Protein AF-A0A1I3R619-F1 (afdb_monomer)

pLDDT: mean 81.62, std 16.91, range [40.44, 96.38]

Nearest PDB structures (foldseek):
  3tpd-assembly1_A  TM=9.637E-01  e=4.105E-03  Escherichia coli
  3hzi-assembly1_A-2  TM=9.458E-01  e=6.462E-03  Escherichia coli K-12
  3dnt-assembly1_A  TM=9.522E-01  e=1.017E-02  Escherichia coli K-12
  3dnu-assembly1_A  TM=9.669E-01  e=1.601E-02  Escherichia coli K-12
  2wiu-assembly1_A  TM=9.226E-01  e=1.601E-02  Escherichia coli

Mean predicted aligned error: 8.03 Å

InterPro domains:
  IPR017508 HipA, N-terminal subdomain 1 [PF13657] (10-53)
  IPR017508 HipA, N-terminal subdomain 1 [TIGR03071] (10-53)

Solvent-accessible surface area (backbone atoms only — not comparable to full-atom values): 4172 Å² total; per-residue (Å²): 136,82,72,71,55,88,54,80,68,43,77,38,68,56,94,92,39,62,43,26,38,40,39,52,46,67,88,67,52,75,50,75,45,76,26,68,77,27,74,74,34,92,86,55,74,55,96,38,90,92,52,67,79,68,71,91,81,84,79,76,87,127

Secondary structure (DSSP, 8-state):
-PPPPSSPPEEEEETTEEEEEEEE-TTS-EEEEE-HHHHTSTT---SSTTS----TT-----

Structure (mmCIF, N/CA/C/O backbone):
data_AF-A0A1I3R619-F1
#
_entry.id   AF-A0A1I3R619-F1
#
loop_
_atom_site.group_PDB
_atom_site.id
_atom_site.type_symbol
_atom_site.label_atom_id
_atom_site.label_alt_id
_atom_site.label_comp_id
_atom_site.label_asym_id
_atom_site.label_entity_id
_atom_site.label_seq_id
_atom_site.pdbx_PDB_ins_code
_atom_site.Cartn_x
_atom_site.Cartn_y
_atom_site.Cartn_z
_atom_site.occupancy
_atom_site.B_iso_or_equiv
_atom_site.auth_seq_id
_atom_site.auth_comp_id
_atom_site.auth_asym_id
_atom_site.auth_atom_id
_atom_site.pdbx_PDB_model_num
ATOM 1 N N . MET A 1 1 ? -4.778 -12.203 26.334 1.00 42.34 1 MET A N 1
ATOM 2 C CA . MET A 1 1 ? -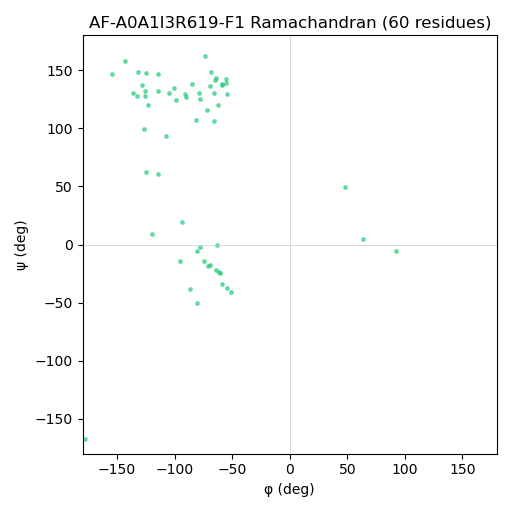5.883 -12.628 25.445 1.00 42.34 1 MET A CA 1
ATOM 3 C C . MET A 1 1 ? -6.058 -11.541 24.385 1.00 42.34 1 MET A C 1
ATOM 5 O O . MET A 1 1 ? -6.625 -10.500 24.680 1.00 42.34 1 MET A O 1
ATOM 9 N N . GLY A 1 2 ? -5.424 -11.692 23.217 1.00 66.25 2 GLY A N 1
ATOM 10 C CA . GLY A 1 2 ? -5.358 -10.634 22.199 1.00 66.25 2 GLY A CA 1
ATOM 11 C C . GLY A 1 2 ? -6.664 -10.523 21.416 1.00 66.25 2 GLY A C 1
ATOM 12 O O . GLY A 1 2 ? -7.150 -11.518 20.879 1.00 66.25 2 GLY A O 1
ATOM 13 N N . ARG A 1 3 ? -7.254 -9.326 21.372 1.00 68.12 3 ARG A N 1
ATOM 14 C CA . ARG A 1 3 ? -8.490 -9.053 20.629 1.00 68.12 3 ARG A CA 1
ATOM 15 C C . ARG A 1 3 ? -8.244 -9.299 19.139 1.00 68.12 3 ARG A C 1
ATOM 17 O O . ARG A 1 3 ? -7.380 -8.658 18.547 1.00 68.12 3 ARG A O 1
ATOM 24 N N . ARG A 1 4 ? -8.995 -10.231 18.539 1.00 67.25 4 ARG A N 1
ATOM 25 C CA . ARG A 1 4 ? -8.921 -10.497 17.095 1.00 67.25 4 ARG A CA 1
ATOM 26 C C . ARG A 1 4 ? -9.257 -9.211 16.320 1.00 67.25 4 ARG A C 1
ATOM 28 O O . ARG A 1 4 ? -10.183 -8.505 16.737 1.00 67.25 4 ARG A O 1
ATOM 35 N N . PRO A 1 5 ? -8.535 -8.890 15.231 1.00 64.62 5 PRO A N 1
ATOM 36 C CA . PRO A 1 5 ? -8.859 -7.742 14.392 1.00 64.62 5 PRO A CA 1
ATOM 37 C C . PRO A 1 5 ? -10.313 -7.837 13.929 1.00 64.62 5 PRO A C 1
ATOM 39 O O . PRO A 1 5 ? -10.743 -8.878 13.439 1.00 64.62 5 PRO A O 1
ATOM 42 N N . ALA A 1 6 ? -11.078 -6.762 14.115 1.00 69.62 6 ALA A N 1
ATOM 43 C CA . ALA A 1 6 ? -12.499 -6.744 13.769 1.00 69.62 6 ALA A CA 1
ATOM 44 C C . ALA A 1 6 ? -12.746 -6.662 12.251 1.00 69.62 6 ALA A C 1
ATOM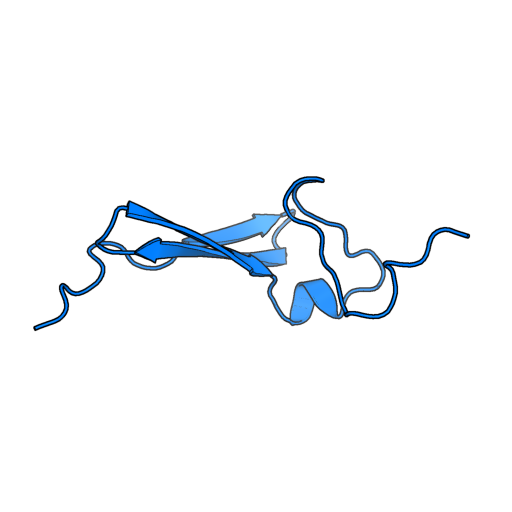 46 O O . ALA A 1 6 ? -13.863 -6.899 11.803 1.00 69.62 6 ALA A O 1
ATOM 47 N N . TYR A 1 7 ? -11.717 -6.328 11.467 1.00 74.06 7 TYR A N 1
ATOM 48 C CA . TYR A 1 7 ? -11.825 -6.077 10.034 1.00 74.06 7 TYR A CA 1
ATOM 49 C C . TYR A 1 7 ? -10.801 -6.904 9.267 1.00 74.06 7 TYR A C 1
ATOM 51 O O . TYR A 1 7 ? -9.638 -6.996 9.668 1.00 74.06 7 TYR A O 1
ATOM 59 N N . ALA A 1 8 ? -11.237 -7.482 8.149 1.00 83.44 8 ALA A N 1
ATOM 60 C CA . ALA A 1 8 ? -10.326 -8.097 7.199 1.00 83.44 8 ALA A CA 1
ATOM 61 C C . ALA A 1 8 ? -9.410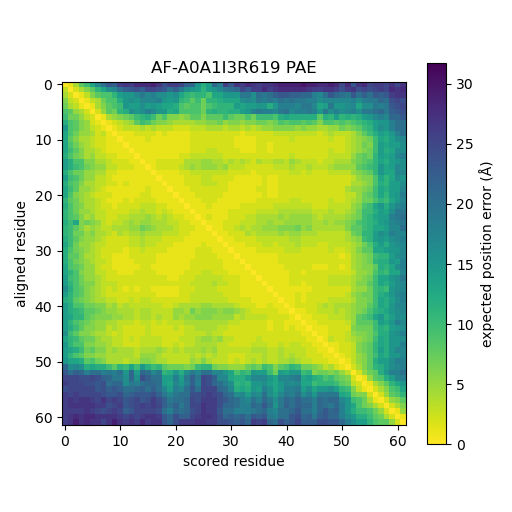 -7.015 6.590 1.00 83.44 8 ALA A C 1
ATOM 63 O O . ALA A 1 8 ? -9.887 -5.909 6.316 1.00 83.44 8 ALA A O 1
ATOM 64 N N . PRO A 1 9 ? -8.117 -7.307 6.360 1.00 91.06 9 PRO A N 1
ATOM 65 C CA . PRO A 1 9 ? -7.228 -6.390 5.656 1.00 91.06 9 PRO A CA 1
ATOM 66 C C . PRO A 1 9 ? -7.788 -6.007 4.281 1.00 91.06 9 PRO A C 1
ATOM 68 O O . PRO A 1 9 ? -8.305 -6.855 3.549 1.00 91.06 9 PRO A O 1
ATOM 71 N N . LEU A 1 10 ? -7.664 -4.733 3.915 1.00 95.38 10 LEU A N 1
ATOM 72 C CA . LEU A 1 10 ? -8.145 -4.212 2.641 1.00 95.38 10 LEU A CA 1
ATOM 73 C C . LEU A 1 10 ? -7.048 -4.321 1.588 1.00 95.38 10 LEU A C 1
ATOM 75 O O . LEU A 1 10 ? -5.936 -3.832 1.775 1.00 95.38 10 LEU A O 1
ATOM 79 N N . ARG A 1 11 ? -7.364 -4.942 0.454 1.00 96.25 11 ARG A N 1
ATOM 80 C CA . ARG A 1 11 ? -6.468 -4.961 -0.705 1.00 96.25 11 ARG A CA 1
ATOM 81 C C . ARG A 1 11 ? -6.582 -3.628 -1.436 1.00 96.25 11 ARG A C 1
ATOM 83 O O . ARG A 1 11 ? -7.687 -3.200 -1.754 1.00 96.25 11 ARG A O 1
ATOM 90 N N . VAL A 1 12 ? -5.445 -3.006 -1.724 1.00 95.38 12 VAL A N 1
ATOM 91 C CA . VAL A 1 12 ? -5.382 -1.718 -2.422 1.00 95.38 12 VAL A CA 1
ATOM 92 C C . VAL A 1 12 ? -4.938 -1.950 -3.859 1.00 95.38 12 VAL A C 1
ATOM 94 O O . VAL A 1 12 ? -3.947 -2.643 -4.106 1.00 95.38 12 VAL A O 1
ATOM 97 N N . TYR A 1 13 ? -5.687 -1.377 -4.798 1.00 96.38 13 TYR A N 1
ATOM 98 C CA . TYR A 1 13 ? -5.461 -1.508 -6.233 1.00 96.38 13 TYR A CA 1
ATOM 99 C C . TYR A 1 13 ? -5.320 -0.137 -6.890 1.00 96.38 13 TYR A C 1
ATOM 101 O O . TYR A 1 13 ? -5.996 0.812 -6.501 1.00 96.38 13 TYR A O 1
ATOM 109 N N . LEU A 1 14 ? -4.501 -0.076 -7.935 1.00 93.94 14 LEU A N 1
ATOM 110 C CA . LEU A 1 14 ? -4.443 1.029 -8.887 1.00 93.94 14 LEU A CA 1
ATOM 111 C C . LEU A 1 14 ? -4.441 0.441 -10.286 1.00 93.94 14 LEU A C 1
ATOM 113 O O . LEU A 1 14 ? -3.637 -0.442 -10.579 1.00 93.94 14 LEU A O 1
ATOM 117 N N . ASN A 1 15 ? -5.347 0.924 -11.136 1.00 93.25 15 ASN A N 1
ATOM 118 C CA . ASN A 1 15 ? -5.456 0.491 -12.531 1.00 93.25 15 ASN A CA 1
ATOM 119 C C . ASN A 1 15 ? -5.445 -1.044 -12.661 1.00 93.25 15 ASN A C 1
ATOM 121 O O . ASN A 1 15 ? -4.647 -1.619 -13.396 1.00 93.25 15 ASN A O 1
ATOM 125 N N . ASN A 1 16 ? -6.287 -1.714 -11.865 1.00 93.44 16 ASN A N 1
ATOM 126 C CA . ASN A 1 16 ? -6.423 -3.176 -11.810 1.00 93.44 16 ASN A CA 1
ATOM 127 C C . ASN A 1 16 ? -5.180 -3.960 -11.332 1.00 93.44 16 ASN A C 1
ATOM 129 O O . ASN A 1 16 ? -5.229 -5.188 -11.276 1.00 93.44 16 ASN A O 1
ATOM 133 N N . ARG A 1 17 ? -4.097 -3.300 -10.900 1.00 94.31 17 ARG A N 1
ATOM 134 C CA . ARG A 1 17 ? -2.921 -3.936 -10.287 1.00 94.31 17 ARG A CA 1
ATOM 135 C C . ARG A 1 17 ? -2.974 -3.807 -8.769 1.00 94.31 17 ARG A C 1
ATOM 137 O O . ARG A 1 17 ? -3.260 -2.735 -8.242 1.00 94.31 17 ARG A O 1
ATOM 144 N N . ARG A 1 18 ? -2.692 -4.896 -8.050 1.00 96.31 18 ARG A N 1
ATOM 145 C CA . ARG A 1 18 ? -2.594 -4.871 -6.584 1.00 96.31 18 ARG A CA 1
ATOM 146 C C . ARG A 1 18 ? -1.316 -4.136 -6.181 1.00 96.31 18 ARG A C 1
ATOM 148 O O . ARG A 1 18 ? -0.230 -4.627 -6.474 1.00 96.31 18 ARG A O 1
ATOM 155 N N . ILE A 1 19 ? -1.462 -2.998 -5.504 1.00 96.06 19 ILE A N 1
ATOM 156 C CA . ILE A 1 19 ? -0.329 -2.233 -4.964 1.00 96.06 19 ILE A CA 1
ATOM 157 C C . ILE A 1 19 ? 0.059 -2.745 -3.589 1.00 96.06 19 ILE A C 1
ATOM 159 O O . ILE A 1 19 ? 1.234 -2.779 -3.264 1.00 96.06 19 ILE A O 1
ATOM 163 N N . GLY A 1 20 ? -0.913 -3.114 -2.755 1.00 95.38 20 GLY A N 1
ATOM 164 C CA . GLY A 1 20 ? -0.623 -3.373 -1.353 1.00 95.38 20 GLY A CA 1
ATOM 165 C C . GLY A 1 20 ? -1.819 -3.838 -0.546 1.00 95.38 20 GLY A C 1
ATOM 166 O O . GLY A 1 20 ? -2.863 -4.234 -1.080 1.00 95.38 20 GLY A O 1
ATOM 167 N N . THR A 1 21 ? -1.635 -3.815 0.766 1.00 96.31 21 THR A N 1
ATOM 168 C CA . THR A 1 21 ? -2.642 -4.184 1.754 1.00 96.31 21 THR A CA 1
ATOM 169 C C . THR A 1 21 ? -2.636 -3.163 2.883 1.00 96.31 21 THR A C 1
ATOM 171 O O . THR A 1 21 ? -1.586 -2.845 3.434 1.00 96.31 21 THR A O 1
ATOM 174 N N . LEU A 1 22 ? -3.820 -2.669 3.230 1.00 94.50 22 LEU A N 1
ATOM 175 C CA . LEU A 1 22 ? -4.061 -1.834 4.396 1.00 94.50 22 LEU A CA 1
ATOM 176 C C . LEU A 1 22 ? -4.621 -2.712 5.519 1.00 94.50 22 LEU A C 1
ATOM 178 O O . LEU A 1 22 ? -5.644 -3.379 5.342 1.00 94.50 22 LEU A O 1
ATOM 182 N N . SER A 1 23 ? -3.977 -2.704 6.678 1.00 91.50 23 SER A N 1
ATOM 183 C CA . SER A 1 23 ? -4.440 -3.403 7.876 1.00 91.50 23 SER A CA 1
ATOM 184 C C . SER A 1 23 ? -4.797 -2.423 8.982 1.00 91.50 23 SER A C 1
ATOM 186 O O . SER A 1 23 ? -4.176 -1.373 9.135 1.00 91.50 23 SER A O 1
ATOM 188 N N . ARG A 1 24 ? -5.806 -2.800 9.771 1.00 89.94 24 ARG A N 1
ATOM 189 C CA . ARG A 1 24 ? -6.208 -2.087 10.980 1.00 89.94 24 ARG A CA 1
ATOM 190 C C . ARG A 1 24 ? -6.169 -3.039 12.164 1.00 89.94 24 ARG A C 1
ATOM 192 O O . ARG A 1 24 ? -6.887 -4.040 12.189 1.00 89.94 24 ARG A O 1
ATOM 199 N N . GLU A 1 25 ? -5.353 -2.711 13.150 1.00 87.06 25 GLU A N 1
ATOM 200 C CA . GLU A 1 25 ? -5.293 -3.456 14.398 1.00 87.06 25 GLU A CA 1
ATOM 201 C C . GLU A 1 25 ? -6.520 -3.193 15.276 1.00 87.06 25 GLU A C 1
ATOM 203 O O . GLU A 1 25 ? -7.221 -2.187 15.141 1.00 87.06 25 GLU A O 1
ATOM 208 N N . ALA A 1 26 ? -6.759 -4.079 16.246 1.00 84.50 26 ALA A N 1
ATOM 209 C CA . ALA A 1 26 ? -7.814 -3.885 17.238 1.00 84.50 26 ALA A CA 1
ATOM 210 C C . ALA A 1 26 ? -7.610 -2.620 18.102 1.00 84.50 26 ALA A C 1
ATOM 212 O O . ALA A 1 26 ? -8.588 -2.086 18.623 1.00 84.50 26 ALA A O 1
ATOM 213 N N . SER A 1 27 ? -6.367 -2.140 18.223 1.00 86.69 27 SER A N 1
ATOM 214 C CA . SER A 1 27 ? -5.985 -0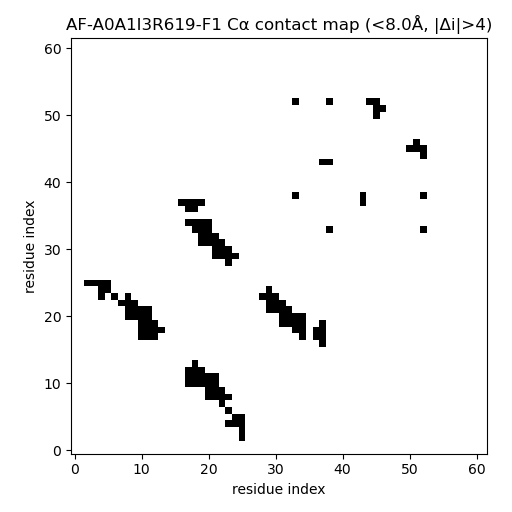.873 18.867 1.00 86.69 27 SER A CA 1
ATOM 215 C C . SER A 1 27 ? -6.430 0.365 18.077 1.00 86.69 27 SER A C 1
ATOM 217 O O . SER A 1 27 ? -6.487 1.460 18.627 1.00 86.69 27 SER A O 1
ATOM 219 N N . GLY A 1 28 ? -6.755 0.202 16.792 1.00 87.75 28 GLY A N 1
ATOM 220 C CA . GLY A 1 28 ? -6.995 1.299 15.861 1.00 87.75 28 GLY A CA 1
ATOM 221 C C . GLY A 1 28 ? -5.756 1.731 15.078 1.00 87.75 28 GLY A C 1
ATOM 222 O O . GLY A 1 28 ? -5.913 2.540 14.167 1.00 87.75 28 GLY A O 1
ATOM 223 N N . ALA A 1 29 ? -4.572 1.174 15.368 1.00 89.25 29 ALA A N 1
ATOM 224 C CA . ALA A 1 29 ? -3.378 1.402 14.560 1.00 89.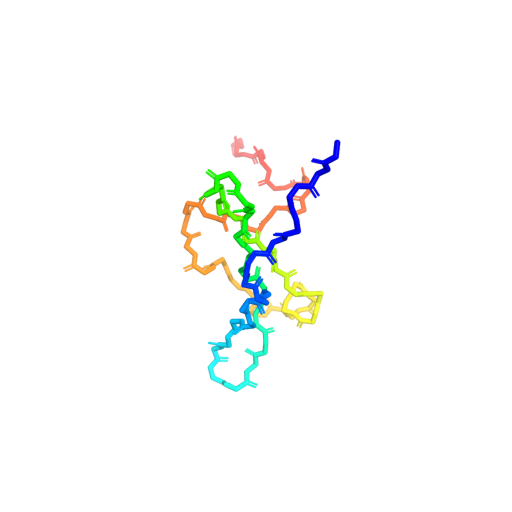25 29 ALA A CA 1
ATOM 225 C C . ALA A 1 29 ? -3.609 0.954 13.107 1.00 89.25 29 ALA A C 1
ATOM 227 O O . ALA A 1 29 ? -4.212 -0.095 12.857 1.00 89.25 29 ALA A O 1
ATOM 228 N N . ILE A 1 30 ? -3.144 1.770 12.160 1.00 90.56 30 ILE A N 1
ATOM 229 C CA . ILE A 1 30 ? -3.263 1.524 10.722 1.00 90.56 30 ILE A CA 1
ATOM 230 C C . ILE A 1 30 ? -1.864 1.328 10.157 1.00 90.56 30 ILE A C 1
ATOM 232 O O . ILE A 1 30 ? -0.967 2.129 10.412 1.00 90.56 30 ILE A O 1
ATOM 236 N N . SER A 1 31 ? -1.698 0.277 9.368 1.00 91.00 31 SER A N 1
ATOM 237 C CA . SER A 1 31 ? -0.456 -0.027 8.671 1.00 91.00 31 SER A CA 1
ATOM 238 C C . SER A 1 31 ? -0.734 -0.339 7.209 1.00 91.00 31 SER A C 1
ATOM 240 O O . SER A 1 31 ? -1.796 -0.852 6.847 1.00 91.00 31 SER A O 1
ATOM 242 N N . PHE A 1 32 ? 0.230 -0.000 6.363 1.00 93.25 32 PHE A N 1
ATOM 243 C CA . PHE A 1 32 ? 0.181 -0.260 4.935 1.00 93.25 32 PHE A CA 1
ATOM 244 C C . PHE A 1 32 ? 1.434 -1.027 4.525 1.00 93.25 32 PHE A C 1
ATOM 246 O O . PHE A 1 32 ? 2.540 -0.651 4.906 1.00 93.25 32 PHE A O 1
ATOM 253 N N . ALA A 1 33 ? 1.246 -2.095 3.756 1.00 93.25 33 ALA A N 1
ATOM 254 C CA . ALA A 1 33 ? 2.328 -2.894 3.201 1.00 93.25 33 ALA A CA 1
ATOM 255 C C . ALA A 1 33 ? 2.165 -2.990 1.687 1.00 93.25 33 ALA A C 1
ATOM 257 O O . ALA A 1 33 ? 1.101 -3.384 1.194 1.00 93.25 33 ALA A O 1
ATOM 258 N N . TYR A 1 34 ? 3.225 -2.656 0.960 1.00 94.56 34 TYR A N 1
ATOM 259 C CA . TYR A 1 34 ? 3.270 -2.846 -0.478 1.00 94.56 34 TYR A CA 1
ATOM 260 C C . TYR A 1 34 ? 3.300 -4.333 -0.830 1.00 94.56 34 TYR A C 1
ATOM 262 O O . TYR A 1 34 ? 3.763 -5.187 -0.074 1.00 94.56 34 TYR A O 1
ATOM 270 N N . HIS A 1 35 ? 2.710 -4.653 -1.971 1.00 95.44 35 HIS A N 1
ATOM 271 C CA . HIS A 1 35 ? 2.653 -5.991 -2.514 1.00 95.44 35 HIS A CA 1
ATOM 272 C C . HIS A 1 35 ? 3.937 -6.259 -3.292 1.00 95.44 35 HIS A C 1
ATOM 274 O O . HIS A 1 35 ? 4.379 -5.427 -4.078 1.00 95.44 35 HIS A O 1
ATOM 280 N N . GLU A 1 36 ? 4.490 -7.454 -3.138 1.00 93.00 36 GLU A N 1
ATOM 281 C CA . GLU A 1 36 ? 5.703 -7.900 -3.832 1.00 93.00 36 GLU A CA 1
ATOM 282 C C . GLU A 1 36 ? 5.652 -7.683 -5.355 1.00 93.00 36 GLU A C 1
ATOM 284 O O . GLU A 1 36 ? 6.608 -7.195 -5.944 1.00 93.00 36 GLU A O 1
ATOM 289 N N . SER A 1 37 ? 4.512 -7.945 -6.004 1.00 92.62 37 SER A N 1
ATOM 290 C CA . SER A 1 37 ? 4.370 -7.740 -7.456 1.00 92.62 37 SER A CA 1
ATOM 291 C C . SER A 1 37 ? 4.326 -6.269 -7.883 1.00 92.62 37 SER A C 1
ATOM 293 O O . SER A 1 37 ? 4.413 -5.979 -9.076 1.00 92.62 37 SER A O 1
ATOM 295 N N . TRP A 1 38 ? 4.047 -5.359 -6.946 1.00 93.69 38 TRP A N 1
ATOM 296 C CA . TRP A 1 38 ? 4.152 -3.922 -7.179 1.00 93.69 38 TRP A CA 1
ATOM 297 C C . TRP A 1 38 ? 5.608 -3.509 -7.040 1.00 93.69 38 TRP A C 1
ATOM 299 O O . TRP A 1 38 ? 6.153 -2.968 -7.983 1.00 93.69 38 TRP A O 1
ATOM 309 N N . LEU A 1 39 ? 6.256 -3.897 -5.942 1.00 91.12 39 LEU A N 1
ATOM 310 C CA . LEU A 1 39 ? 7.680 -3.666 -5.693 1.00 91.12 39 LEU A CA 1
ATOM 311 C C . LEU A 1 39 ? 8.605 -4.193 -6.798 1.00 91.12 39 LEU A C 1
ATOM 313 O O . LEU A 1 39 ? 9.600 -3.562 -7.127 1.00 91.12 39 LEU A O 1
ATOM 317 N N . ALA A 1 40 ? 8.277 -5.347 -7.379 1.00 89.88 40 ALA A N 1
ATOM 318 C CA . ALA A 1 40 ? 9.040 -5.945 -8.472 1.00 89.88 40 ALA A CA 1
ATOM 319 C C . ALA A 1 40 ? 8.780 -5.289 -9.843 1.00 89.88 40 ALA A C 1
ATOM 321 O O . ALA A 1 40 ? 9.339 -5.725 -10.850 1.00 89.88 40 ALA A O 1
ATOM 322 N N . TRP A 1 41 ? 7.887 -4.300 -9.924 1.00 90.94 41 TRP A N 1
ATOM 323 C CA . TRP A 1 41 ? 7.561 -3.624 -11.173 1.00 90.94 41 TRP A CA 1
ATOM 324 C C . TRP A 1 41 ? 8.461 -2.405 -11.382 1.00 90.94 41 TRP A C 1
ATOM 326 O O . TRP A 1 41 ? 8.549 -1.540 -10.523 1.00 90.94 41 TRP A O 1
ATOM 336 N N . ASP A 1 42 ? 9.071 -2.303 -12.560 1.00 88.38 42 ASP A N 1
ATOM 337 C CA . ASP A 1 42 ? 10.024 -1.234 -12.895 1.00 88.38 42 ASP A CA 1
ATOM 338 C C . ASP A 1 42 ? 9.434 0.186 -12.782 1.00 88.38 42 ASP A C 1
ATOM 340 O O . ASP A 1 42 ? 10.102 1.120 -12.356 1.00 88.38 42 ASP A O 1
ATOM 344 N N . ALA A 1 43 ? 8.143 0.342 -13.087 1.00 89.25 43 ALA A N 1
ATOM 345 C CA . ALA A 1 43 ? 7.434 1.617 -12.973 1.00 89.25 43 ALA A CA 1
ATOM 346 C C . ALA A 1 43 ? 6.704 1.792 -11.627 1.00 89.25 43 ALA A C 1
ATOM 348 O O . ALA A 1 43 ? 5.763 2.585 -11.527 1.00 89.25 43 ALA A O 1
ATOM 349 N N . ALA A 1 44 ? 7.078 1.025 -10.601 1.00 89.69 44 ALA A N 1
ATOM 350 C CA . ALA A 1 44 ? 6.519 1.184 -9.269 1.00 89.69 44 ALA A CA 1
ATOM 351 C C . ALA A 1 44 ? 6.872 2.549 -8.683 1.00 89.69 44 ALA A C 1
ATOM 353 O O . ALA A 1 44 ? 7.964 3.085 -8.861 1.00 89.69 44 ALA A O 1
ATOM 354 N N . PHE A 1 45 ? 5.923 3.105 -7.944 1.00 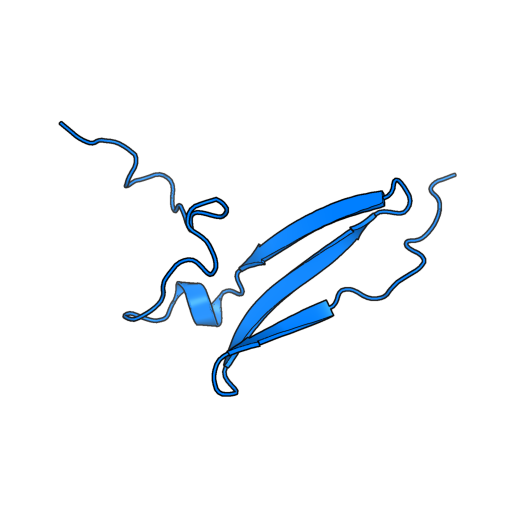89.75 45 PHE A N 1
ATOM 355 C CA . PHE A 1 45 ? 6.093 4.367 -7.246 1.00 89.75 45 PHE A CA 1
ATOM 356 C C . PHE A 1 45 ? 5.361 4.307 -5.905 1.00 89.75 45 PHE A C 1
ATOM 358 O O . PHE A 1 45 ? 4.442 3.491 -5.735 1.00 89.75 45 PHE A O 1
ATOM 365 N N . PRO A 1 46 ? 5.745 5.156 -4.938 1.00 91.38 46 PRO A N 1
ATOM 366 C CA . PRO A 1 46 ? 5.072 5.182 -3.655 1.00 91.38 46 PRO A CA 1
ATOM 367 C C . PRO A 1 46 ? 3.655 5.749 -3.795 1.00 91.38 46 PRO A C 1
ATOM 369 O O . PRO A 1 46 ? 3.440 6.782 -4.424 1.00 91.38 46 PRO A O 1
ATOM 372 N N . VAL A 1 47 ? 2.678 5.116 -3.141 1.00 90.06 47 VAL A N 1
ATOM 373 C CA . VAL A 1 47 ? 1.273 5.572 -3.138 1.00 90.06 47 VAL A CA 1
ATOM 374 C C . VAL A 1 47 ? 1.106 6.945 -2.467 1.00 90.06 47 VAL A C 1
ATOM 376 O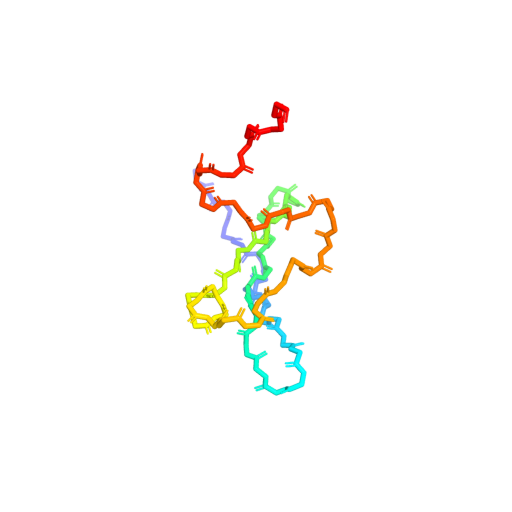 O . VAL A 1 47 ? 0.132 7.653 -2.706 1.00 90.06 47 VAL A O 1
ATOM 379 N N . SER A 1 48 ? 2.061 7.322 -1.615 1.00 88.38 48 SER A N 1
ATOM 380 C CA . SER A 1 48 ? 2.181 8.635 -0.990 1.00 88.38 48 SER A CA 1
ATOM 381 C C . SER A 1 48 ? 3.641 8.892 -0.636 1.00 88.38 48 SER A C 1
ATOM 383 O O . SER A 1 48 ? 4.347 7.978 -0.215 1.00 88.38 48 SER A O 1
ATOM 385 N N . LEU A 1 49 ? 4.077 10.149 -0.710 1.00 87.06 49 LEU A N 1
ATOM 386 C CA . LEU A 1 49 ? 5.413 10.560 -0.264 1.00 87.06 49 LEU A CA 1
ATOM 387 C C . LEU A 1 49 ? 5.651 10.285 1.232 1.00 87.06 49 LEU A C 1
ATOM 389 O O . LEU A 1 49 ? 6.787 10.099 1.654 1.00 87.06 49 LEU A O 1
ATOM 393 N N . SER A 1 50 ? 4.586 10.216 2.035 1.00 87.81 50 SER A N 1
ATOM 394 C CA . SER A 1 50 ? 4.660 9.853 3.458 1.00 87.81 50 SER A CA 1
ATOM 395 C C . SER A 1 50 ? 4.758 8.341 3.701 1.00 87.81 50 SER A C 1
ATOM 397 O O . SER A 1 50 ? 4.921 7.920 4.843 1.00 87.81 50 SER A O 1
ATOM 399 N N . LEU A 1 51 ? 4.648 7.526 2.649 1.00 85.44 51 LEU A N 1
ATOM 400 C CA . LEU A 1 51 ? 4.743 6.066 2.680 1.00 85.44 51 LEU A CA 1
ATOM 401 C C . LEU A 1 51 ? 5.820 5.601 1.685 1.00 85.44 51 LEU A C 1
ATOM 403 O O . LEU A 1 51 ? 5.488 4.934 0.701 1.00 85.44 51 LEU A O 1
ATOM 407 N N . PRO A 1 52 ? 7.094 5.981 1.881 1.00 78.25 52 PRO A N 1
ATOM 408 C CA . PRO A 1 52 ? 8.130 5.672 0.910 1.00 78.25 52 PRO A CA 1
ATOM 409 C C . PRO A 1 52 ? 8.363 4.158 0.823 1.00 78.25 52 PRO A C 1
ATOM 411 O O . PRO A 1 52 ? 8.550 3.484 1.838 1.00 78.25 52 PRO A O 1
ATOM 414 N N . GLU A 1 53 ? 8.368 3.645 -0.406 1.00 67.69 53 GLU A N 1
ATOM 415 C CA . GLU A 1 53 ? 8.934 2.339 -0.748 1.00 67.69 53 GLU A CA 1
ATOM 416 C C . GLU A 1 53 ? 10.440 2.436 -0.520 1.00 67.69 53 GLU A C 1
ATOM 418 O O . GLU A 1 53 ? 11.130 3.117 -1.275 1.00 67.69 53 GLU A O 1
ATOM 423 N N . LEU A 1 54 ? 10.969 1.835 0.541 1.00 54.94 54 LEU A N 1
ATOM 424 C CA . LEU A 1 54 ? 12.415 1.821 0.745 1.00 54.94 54 LEU A CA 1
ATOM 425 C C . LEU A 1 54 ? 12.900 0.388 0.939 1.00 54.94 54 LEU A C 1
ATOM 427 O O . LEU A 1 54 ? 12.868 -0.120 2.062 1.00 54.94 54 LEU A O 1
ATOM 431 N N . PRO A 1 55 ? 13.438 -0.240 -0.123 1.00 52.94 55 PRO A N 1
ATOM 432 C CA . PRO A 1 55 ? 14.637 -1.036 0.057 1.00 52.94 55 PRO A CA 1
ATOM 433 C C . PRO A 1 55 ? 15.719 -0.137 0.698 1.00 52.94 5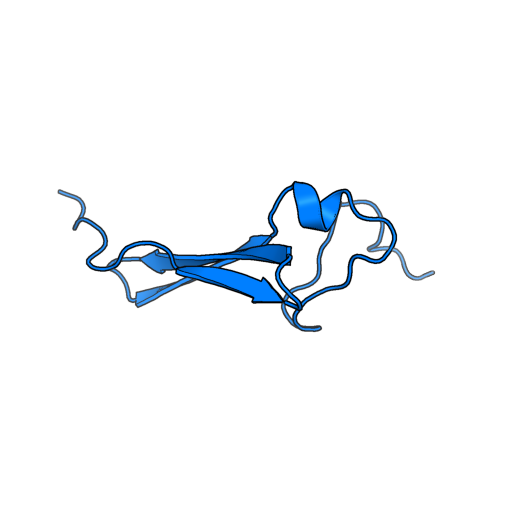5 PRO A C 1
ATOM 435 O O . PRO A 1 55 ? 15.795 1.056 0.384 1.00 52.94 55 PRO A O 1
ATOM 438 N N . PRO A 1 56 ? 16.544 -0.663 1.615 1.00 53.88 56 PRO A N 1
ATOM 439 C CA . PRO A 1 56 ? 17.421 0.124 2.493 1.00 53.88 56 PRO A CA 1
ATOM 440 C C . PRO A 1 56 ? 18.521 0.953 1.797 1.00 53.88 56 PRO A C 1
ATOM 442 O O . PRO A 1 56 ? 19.262 1.652 2.481 1.00 53.88 56 PRO A O 1
ATOM 445 N N . GLU A 1 57 ? 18.634 0.922 0.468 1.00 55.25 57 GLU A N 1
ATOM 446 C CA . GLU A 1 57 ? 19.808 1.415 -0.267 1.00 55.25 57 GLU A CA 1
ATOM 447 C C . GLU A 1 57 ? 19.688 2.864 -0.770 1.00 55.25 57 GLU A C 1
ATOM 449 O O . GLU A 1 57 ? 20.694 3.491 -1.087 1.00 55.25 57 GLU A O 1
ATOM 454 N N . ILE A 1 58 ? 18.487 3.452 -0.781 1.00 47.84 58 ILE A N 1
ATOM 455 C CA . ILE A 1 58 ? 18.264 4.813 -1.307 1.00 47.84 58 ILE A CA 1
ATOM 456 C C . ILE A 1 58 ? 17.843 5.756 -0.173 1.00 47.84 58 ILE A C 1
ATOM 458 O O . ILE A 1 58 ? 16.750 6.319 -0.153 1.00 47.84 58 ILE A O 1
ATOM 462 N N . ARG A 1 59 ? 18.715 5.909 0.829 1.00 46.00 59 ARG A N 1
ATOM 463 C CA . ARG A 1 59 ? 18.614 6.976 1.847 1.00 46.00 59 ARG A CA 1
ATOM 464 C C . ARG A 1 59 ? 19.820 7.916 1.876 1.00 46.00 59 ARG A C 1
ATOM 466 O O . ARG A 1 59 ? 19.881 8.775 2.752 1.00 46.00 59 ARG A O 1
ATOM 473 N N . THR A 1 60 ? 20.736 7.823 0.917 1.00 40.44 60 THR A N 1
ATOM 474 C CA . THR A 1 60 ? 21.897 8.719 0.852 1.00 40.44 60 THR A CA 1
ATOM 475 C C . THR A 1 60 ? 21.726 9.698 -0.299 1.00 40.44 60 THR A C 1
ATOM 477 O O . THR A 1 60 ? 22.063 9.410 -1.441 1.00 40.44 60 THR A O 1
ATOM 480 N N . VAL A 1 61 ? 21.177 10.869 0.016 1.00 44.75 61 VAL A N 1
ATOM 481 C CA . VAL A 1 61 ? 21.445 12.081 -0.760 1.00 44.75 61 VAL A CA 1
ATOM 482 C C . VAL A 1 61 ? 22.783 12.610 -0.239 1.00 44.75 61 VAL A C 1
ATOM 484 O O . VAL A 1 61 ? 22.862 13.048 0.908 1.00 44.75 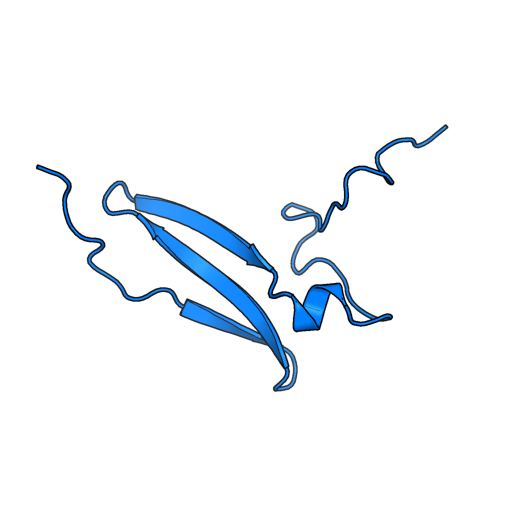61 VAL A O 1
ATOM 487 N N . THR A 1 62 ? 23.840 12.471 -1.039 1.00 41.34 62 THR A N 1
ATOM 488 C CA . THR A 1 62 ? 25.025 13.345 -0.997 1.00 41.34 62 THR A CA 1
ATOM 489 C C . THR A 1 62 ? 24.906 14.314 -2.157 1.00 41.34 62 THR A C 1
ATOM 491 O O . THR A 1 62 ? 24.484 13.849 -3.240 1.00 41.34 62 THR A O 1
#

Sequence (62 aa):
MGRRPAYAPLRVYLNNRRIGTLSREASGAISFAYHESWLAWDAAFPVSLSLPELPPEIRTVT

Radius of gyration: 14.29 Å; Cα contacts (8 Å, |Δi|>4): 68; chains: 1; bounding box: 38×26×38 Å

Foldseek 3Di:
DADDFPDDWDFDDDPNHTQWTWDAGPVRDIDIDGDPVLVPDPPRADPDPVRHDDPPPPPDDD

Organism: NCBI:txid576117